Protein AF-A0AAD8ICX4-F1 (afdb_monomer)

Nearest PDB structures (foldseek):
  7vel-assembly2_B  TM=7.037E-01  e=1.957E-08  Phytolacca americana
  6lg1-assembly1_B  TM=7.613E-01  e=1.460E-07  Landoltia punctata
  6lfn-assembly1_A  TM=7.049E-01  e=2.792E-07  Landoltia punctata
  6lfn-assembly1_B  TM=6.987E-01  e=4.119E-07  Landoltia punctata
  2acw-assembly1_A  TM=6.948E-01  e=6.690E-06  Medicago truncatula

Structure (mmCIF, N/CA/C/O backbone):
data_AF-A0AAD8ICX4-F1
#
_entry.id   AF-A0AAD8ICX4-F1
#
loop_
_atom_site.group_PDB
_atom_site.id
_atom_site.type_symbol
_atom_site.label_atom_id
_atom_site.label_alt_id
_atom_site.label_comp_id
_atom_site.label_asym_id
_atom_site.label_entity_id
_atom_site.label_seq_id
_atom_site.pdbx_PDB_ins_code
_atom_site.Cartn_x
_atom_site.Cartn_y
_atom_site.Cartn_z
_atom_site.occupancy
_atom_site.B_iso_or_equiv
_atom_site.auth_seq_id
_atom_site.auth_comp_id
_atom_site.auth_asym_id
_atom_site.auth_atom_id
_atom_site.pdbx_PDB_model_num
ATOM 1 N N . MET A 1 1 ? -20.373 -5.342 14.875 1.00 60.25 1 MET A N 1
ATOM 2 C CA . MET A 1 1 ? -19.596 -6.110 13.875 1.00 60.25 1 MET A CA 1
ATOM 3 C C . MET A 1 1 ? -18.419 -5.242 13.469 1.00 60.25 1 MET A C 1
ATOM 5 O O . MET A 1 1 ? -18.644 -4.052 13.291 1.00 60.25 1 MET A O 1
ATOM 9 N N . SER A 1 2 ? -17.200 -5.780 13.388 1.00 86.12 2 SER A N 1
ATOM 10 C CA . SER A 1 2 ? -16.039 -4.999 12.936 1.00 86.12 2 SER A CA 1
ATOM 11 C C . SER A 1 2 ? -16.202 -4.630 11.463 1.00 86.12 2 SER A C 1
ATOM 13 O O . SER A 1 2 ? -16.548 -5.492 10.649 1.00 86.12 2 SER A O 1
ATOM 15 N N . ILE A 1 3 ? -15.940 -3.376 11.120 1.00 94.00 3 ILE A N 1
ATOM 16 C CA . ILE A 1 3 ? -15.946 -2.908 9.737 1.00 94.00 3 ILE A CA 1
ATOM 17 C C . ILE A 1 3 ? -14.669 -3.425 9.059 1.00 94.00 3 ILE A C 1
ATOM 19 O O . ILE A 1 3 ? -13.585 -3.263 9.623 1.00 94.00 3 ILE A O 1
ATOM 23 N N . PRO A 1 4 ? -14.741 -4.041 7.864 1.00 96.31 4 PRO A N 1
ATOM 24 C CA . PRO A 1 4 ? -13.538 -4.447 7.152 1.00 96.31 4 PRO A CA 1
ATOM 25 C C . PRO A 1 4 ? -12.657 -3.235 6.833 1.00 96.31 4 PRO A C 1
ATOM 27 O O . PRO A 1 4 ? -13.100 -2.280 6.190 1.00 96.31 4 PRO A O 1
ATOM 30 N N . HIS A 1 5 ? -11.406 -3.290 7.283 1.00 97.62 5 HIS A N 1
ATOM 31 C CA . HIS A 1 5 ? -10.421 -2.240 7.059 1.00 97.62 5 HIS A CA 1
ATOM 32 C C . HIS A 1 5 ? -9.445 -2.650 5.952 1.00 97.62 5 HIS A C 1
ATOM 34 O O . HIS A 1 5 ? -8.737 -3.660 6.066 1.00 97.62 5 HIS A O 1
ATOM 40 N N . VAL A 1 6 ? -9.439 -1.866 4.875 1.00 98.44 6 VAL A N 1
ATOM 41 C CA . VAL A 1 6 ? -8.542 -1.988 3.727 1.00 98.44 6 VAL A CA 1
ATOM 42 C C . VAL A 1 6 ? -7.368 -1.032 3.900 1.00 98.44 6 VAL A C 1
ATOM 44 O O . VAL A 1 6 ? -7.563 0.177 4.006 1.00 98.44 6 VAL A O 1
ATOM 47 N N . LEU A 1 7 ? -6.154 -1.571 3.877 1.00 98.44 7 LEU A N 1
ATOM 48 C CA . LEU A 1 7 ? -4.928 -0.805 3.702 1.00 98.44 7 LEU A CA 1
ATOM 49 C C . LEU A 1 7 ? -4.546 -0.835 2.222 1.00 98.44 7 LEU A C 1
ATOM 51 O O . LEU A 1 7 ? -4.547 -1.905 1.616 1.00 98.44 7 LEU A O 1
ATOM 55 N N . ALA A 1 8 ? -4.205 0.307 1.639 1.00 98.19 8 ALA A N 1
ATOM 56 C CA . ALA A 1 8 ? -3.798 0.390 0.246 1.00 98.19 8 ALA A CA 1
ATOM 57 C C . ALA A 1 8 ? -2.446 1.070 0.070 1.00 98.19 8 ALA A C 1
ATOM 59 O O . ALA A 1 8 ? -2.194 2.118 0.664 1.00 98.19 8 ALA A O 1
ATOM 60 N N . ILE A 1 9 ? -1.603 0.484 -0.780 1.00 97.44 9 ILE A N 1
ATOM 61 C CA . ILE A 1 9 ?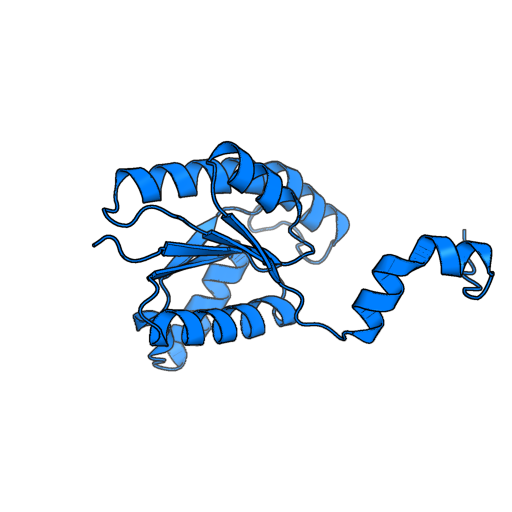 -0.266 0.987 -1.096 1.00 97.44 9 ILE A CA 1
ATOM 62 C C . ILE A 1 9 ? -0.097 1.122 -2.620 1.00 97.44 9 ILE A C 1
ATOM 64 O O . ILE A 1 9 ? 0.089 0.122 -3.319 1.00 97.44 9 ILE A O 1
ATOM 68 N N . PRO A 1 10 ? -0.216 2.340 -3.179 1.00 95.81 10 PRO A N 1
ATOM 69 C CA . PRO A 1 10 ? 0.096 2.589 -4.578 1.00 95.81 10 PRO A CA 1
ATOM 70 C C . PRO A 1 10 ? 1.613 2.577 -4.810 1.00 95.81 10 PRO A C 1
ATOM 72 O O . PRO A 1 10 ? 2.409 2.778 -3.890 1.00 95.81 10 PRO A O 1
ATOM 75 N N . TYR A 1 11 ? 2.017 2.433 -6.069 1.00 93.50 11 TYR A N 1
ATOM 76 C CA . TYR A 1 11 ? 3.354 2.842 -6.491 1.00 93.50 11 TYR A CA 1
ATOM 77 C C . TYR A 1 11 ? 3.466 4.383 -6.426 1.00 93.50 11 TYR A C 1
ATOM 79 O O . TYR A 1 11 ? 2.491 5.065 -6.765 1.00 93.50 11 TYR A O 1
ATOM 87 N N . PRO A 1 12 ? 4.603 4.972 -5.998 1.00 89.56 12 PRO A N 1
ATOM 88 C CA . PRO A 1 12 ? 4.725 6.411 -5.741 1.00 89.56 12 PRO A CA 1
ATOM 89 C C . PRO A 1 12 ? 4.883 7.253 -7.020 1.00 89.56 12 PRO A C 1
ATOM 91 O O . PRO A 1 12 ? 5.805 8.052 -7.158 1.00 89.56 12 PRO A O 1
ATOM 94 N N . ALA A 1 13 ? 3.944 7.110 -7.952 1.00 87.44 13 ALA A N 1
ATOM 95 C CA . ALA A 1 13 ? 3.819 7.934 -9.146 1.00 87.44 13 ALA A CA 1
ATOM 96 C C . ALA A 1 13 ? 2.357 8.337 -9.369 1.00 87.44 13 ALA A C 1
ATOM 98 O O . ALA A 1 13 ? 1.427 7.583 -9.073 1.00 87.44 13 ALA A O 1
ATOM 99 N N . GLN A 1 14 ? 2.140 9.530 -9.931 1.00 82.06 14 GLN A N 1
ATOM 100 C CA . GLN A 1 14 ? 0.802 10.115 -10.080 1.00 82.06 14 GLN A CA 1
ATOM 101 C C . GLN A 1 14 ? -0.175 9.194 -10.833 1.00 82.06 14 GLN A C 1
ATOM 103 O O . GLN A 1 14 ? -1.331 9.071 -10.424 1.00 82.06 14 GLN A O 1
ATOM 108 N N . GLY A 1 15 ? 0.299 8.519 -11.8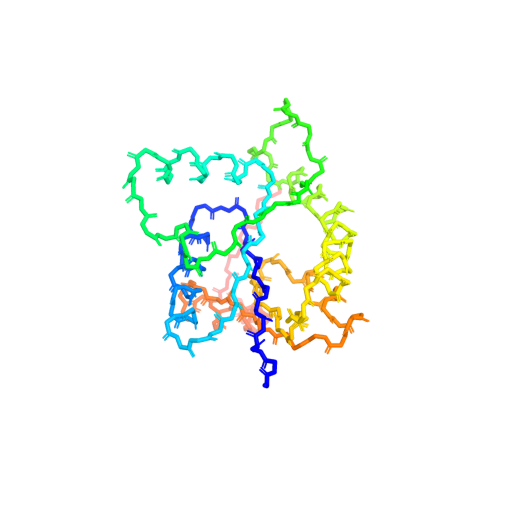88 1.00 88.12 15 GLY A N 1
ATOM 109 C CA . GLY A 1 15 ? -0.501 7.584 -12.689 1.00 88.12 15 GLY A CA 1
ATOM 110 C C . GLY A 1 15 ? -1.044 6.384 -11.906 1.00 88.12 15 GLY A C 1
ATOM 111 O O . GLY A 1 15 ? -2.043 5.812 -12.317 1.00 88.12 15 GLY A O 1
ATOM 112 N N . HIS A 1 16 ? -0.449 6.059 -10.756 1.00 92.81 16 HIS A N 1
ATOM 113 C CA . HIS A 1 16 ? -0.839 4.939 -9.896 1.00 92.81 16 HIS A CA 1
ATOM 114 C C . HIS A 1 16 ? -1.659 5.406 -8.682 1.00 92.81 16 HIS A C 1
ATOM 116 O O . HIS A 1 16 ? -2.644 4.770 -8.300 1.00 92.81 16 HIS A O 1
ATOM 122 N N . VAL A 1 17 ? -1.285 6.549 -8.091 1.00 91.31 17 VAL A N 1
ATOM 123 C CA . VAL A 1 17 ? -1.949 7.129 -6.909 1.00 91.31 17 VAL A CA 1
ATOM 124 C C . VAL A 1 17 ? -3.407 7.485 -7.204 1.00 91.31 17 VAL A C 1
ATOM 126 O O . VAL A 1 17 ? -4.289 7.127 -6.425 1.00 91.31 17 VAL A O 1
ATOM 129 N N . ILE A 1 18 ? -3.684 8.159 -8.326 1.00 90.75 18 ILE A N 1
ATOM 130 C CA . ILE A 1 18 ? -5.044 8.625 -8.640 1.00 90.75 18 ILE A CA 1
ATOM 131 C C . ILE A 1 18 ? -6.018 7.445 -8.832 1.00 90.75 18 ILE A C 1
ATOM 133 O O . ILE A 1 18 ? -7.043 7.426 -8.149 1.00 90.75 18 ILE A O 1
ATOM 137 N N . PRO A 1 19 ? -5.728 6.424 -9.668 1.00 94.19 19 PRO A N 1
ATOM 138 C CA . PRO A 1 19 ? -6.624 5.274 -9.812 1.00 94.19 19 PRO A CA 1
ATOM 139 C C . PRO A 1 19 ? -6.850 4.497 -8.512 1.00 94.19 19 PRO A C 1
ATOM 141 O O . PRO A 1 19 ? -7.966 4.040 -8.262 1.00 94.19 19 PRO A O 1
ATOM 144 N N . MET A 1 20 ? -5.820 4.366 -7.667 1.00 95.38 20 MET A N 1
ATOM 145 C CA . MET A 1 20 ? -5.965 3.734 -6.352 1.00 95.38 20 MET A CA 1
ATOM 146 C C . MET A 1 20 ? -6.928 4.534 -5.466 1.00 95.38 20 MET A C 1
ATOM 148 O O . MET A 1 20 ? -7.813 3.959 -4.837 1.00 95.38 20 MET A O 1
ATOM 152 N N . MET A 1 21 ? -6.804 5.861 -5.448 1.00 92.75 21 MET A N 1
ATOM 153 C CA . MET A 1 21 ? -7.693 6.732 -4.678 1.00 92.75 21 MET A CA 1
ATOM 154 C C . MET A 1 21 ? -9.155 6.598 -5.135 1.00 92.75 21 MET A C 1
ATOM 156 O O . MET A 1 21 ? -10.043 6.447 -4.297 1.00 92.75 21 MET A O 1
ATOM 160 N N . GLU A 1 22 ? -9.410 6.557 -6.445 1.00 92.88 22 GLU A N 1
ATOM 161 C CA . GLU A 1 22 ? -10.752 6.322 -7.006 1.00 92.88 22 GLU A CA 1
ATOM 162 C C . GLU A 1 22 ? -11.334 4.955 -6.603 1.00 92.88 22 GLU A C 1
ATOM 164 O O . GLU A 1 22 ? -12.522 4.842 -6.279 1.00 92.88 22 GLU A O 1
ATOM 169 N N . LEU A 1 23 ? -10.506 3.904 -6.577 1.00 95.69 23 LEU A N 1
ATOM 170 C CA . LEU A 1 23 ? -10.913 2.587 -6.081 1.00 95.69 23 LEU A CA 1
ATOM 171 C C . LEU A 1 23 ? -11.311 2.651 -4.598 1.00 95.69 23 LEU A C 1
ATOM 173 O O . LEU A 1 23 ? -12.372 2.148 -4.218 1.00 95.69 23 LEU A O 1
ATOM 177 N N . LEU A 1 24 ? -10.500 3.306 -3.766 1.00 95.75 24 LEU A N 1
ATOM 178 C CA . LEU A 1 24 ? -10.759 3.426 -2.331 1.00 95.75 24 LEU A CA 1
ATOM 179 C C . LEU A 1 24 ? -12.021 4.229 -2.019 1.00 95.75 24 LEU A C 1
ATOM 181 O O . LEU A 1 24 ? -12.762 3.848 -1.114 1.00 95.75 24 LEU A O 1
ATOM 185 N N . GLN A 1 25 ? -12.333 5.271 -2.793 1.00 93.88 25 GLN A N 1
ATOM 186 C CA . GLN A 1 25 ? -13.602 5.992 -2.644 1.00 93.88 25 GLN A CA 1
ATOM 187 C C . GLN A 1 25 ? -14.808 5.066 -2.857 1.00 93.88 25 GLN A C 1
ATOM 189 O O . GLN A 1 25 ? -15.818 5.178 -2.159 1.00 93.88 25 GLN A O 1
ATOM 194 N N . ARG A 1 26 ? -14.722 4.126 -3.808 1.00 94.75 26 ARG A N 1
ATOM 195 C CA . ARG A 1 26 ? -15.792 3.142 -4.050 1.00 94.75 26 ARG A CA 1
ATOM 196 C C . ARG A 1 26 ? -15.920 2.144 -2.907 1.00 94.75 26 ARG A C 1
ATOM 198 O O . ARG A 1 26 ? -17.043 1.768 -2.581 1.00 94.75 26 ARG A O 1
ATOM 205 N N . PHE A 1 27 ? -14.810 1.730 -2.301 1.00 95.88 27 PHE A N 1
ATOM 206 C CA . PHE A 1 27 ? -14.835 0.888 -1.103 1.00 95.88 27 PHE A CA 1
ATOM 207 C C . PHE A 1 27 ? -15.443 1.632 0.082 1.00 95.88 27 PHE A C 1
ATOM 209 O O . PHE A 1 27 ? -16.342 1.109 0.735 1.00 95.88 27 PHE A O 1
ATOM 216 N N . ALA A 1 28 ? -15.055 2.882 0.308 1.00 94.75 28 ALA A N 1
ATOM 217 C CA . ALA A 1 28 ? -15.606 3.660 1.406 1.00 94.75 28 ALA A CA 1
ATOM 218 C C . ALA A 1 28 ? -17.123 3.892 1.259 1.00 94.75 28 ALA A C 1
ATOM 220 O O . ALA A 1 28 ? -17.873 3.716 2.217 1.00 94.75 28 ALA A O 1
ATOM 221 N N . LYS A 1 29 ? -17.612 4.146 0.034 1.00 93.62 29 LYS A N 1
ATOM 222 C CA . LYS A 1 29 ? -19.058 4.208 -0.275 1.00 93.62 29 LYS A CA 1
ATOM 223 C C . LYS A 1 29 ? -19.810 2.900 0.002 1.00 93.62 29 LYS A C 1
ATOM 225 O O . LYS A 1 29 ? -21.019 2.934 0.200 1.00 93.62 29 LYS A O 1
ATOM 230 N N . GLN A 1 30 ? -19.118 1.762 0.012 1.00 94.94 30 GLN A N 1
ATOM 231 C CA . GLN A 1 30 ? -19.678 0.454 0.374 1.00 94.94 30 GLN A CA 1
ATOM 232 C C . GLN A 1 30 ? -19.549 0.143 1.876 1.00 94.94 30 GLN A C 1
ATOM 234 O O . GLN A 1 30 ? -19.865 -0.965 2.300 1.00 94.94 30 GLN A O 1
ATOM 239 N N . GLY A 1 31 ? -19.098 1.106 2.687 1.00 94.25 31 GLY A N 1
ATOM 240 C CA . GLY A 1 31 ? -18.981 0.968 4.138 1.00 94.25 31 GLY A CA 1
ATOM 241 C C . GLY A 1 31 ? -17.667 0.352 4.614 1.00 94.25 31 GLY A C 1
ATOM 242 O O . GLY A 1 31 ? -17.568 0.006 5.787 1.00 94.25 31 GLY A O 1
ATOM 243 N N . PHE A 1 32 ? -16.660 0.204 3.747 1.00 95.88 32 PHE A N 1
ATOM 244 C CA . PHE A 1 32 ? -15.322 -0.214 4.166 1.00 95.88 32 PHE A CA 1
ATOM 245 C C . PHE A 1 32 ? -14.583 0.949 4.825 1.00 95.88 32 PHE A C 1
ATOM 247 O O . PHE A 1 32 ? -14.635 2.083 4.348 1.00 95.88 32 PHE A O 1
ATOM 254 N N . LYS A 1 33 ? -13.804 0.652 5.864 1.00 96.00 33 LYS A N 1
ATOM 255 C CA . LYS A 1 33 ? -12.781 1.585 6.334 1.00 96.00 33 LYS A CA 1
ATOM 256 C C . LYS A 1 33 ? -11.585 1.481 5.398 1.00 96.00 33 LYS A C 1
ATOM 258 O O . LYS A 1 33 ? -11.133 0.374 5.108 1.00 96.00 33 LYS A O 1
ATOM 263 N N . VAL A 1 34 ? -11.068 2.606 4.921 1.00 97.38 34 VAL A N 1
ATOM 264 C CA . VAL A 1 34 ? -9.964 2.615 3.958 1.00 97.38 34 VAL A CA 1
ATOM 265 C C . VAL A 1 34 ? -8.837 3.528 4.425 1.00 97.38 34 VAL A C 1
ATOM 267 O O . VAL A 1 34 ? -9.069 4.688 4.767 1.00 97.38 34 VAL A O 1
ATOM 270 N N . THR A 1 35 ? -7.618 2.993 4.416 1.00 97.25 35 THR A N 1
ATOM 271 C CA . THR A 1 35 ? -6.386 3.730 4.695 1.00 97.25 35 THR A CA 1
ATOM 272 C C . THR A 1 35 ? -5.461 3.649 3.492 1.00 97.25 35 THR A C 1
ATOM 274 O O . THR A 1 35 ? -5.130 2.557 3.033 1.00 97.25 35 THR A O 1
ATOM 277 N N . MET A 1 36 ? -5.025 4.799 2.986 1.00 96.56 36 MET A N 1
ATOM 278 C CA . MET A 1 36 ? -4.077 4.903 1.881 1.00 96.56 36 MET A CA 1
ATOM 279 C C . MET A 1 36 ? -2.699 5.300 2.407 1.00 96.56 36 MET A C 1
ATOM 281 O O . MET A 1 36 ? -2.557 6.329 3.069 1.00 96.56 36 MET A O 1
ATOM 285 N N . VAL A 1 37 ? -1.684 4.498 2.095 1.00 96.88 37 VAL A N 1
ATOM 286 C CA . VAL A 1 37 ? -0.296 4.709 2.516 1.00 96.88 37 VAL A CA 1
ATOM 287 C C . VAL A 1 37 ? 0.501 5.282 1.355 1.00 96.88 37 VAL A C 1
ATOM 289 O O . VAL A 1 37 ? 0.756 4.590 0.376 1.00 96.88 37 VAL A O 1
ATOM 292 N N . ASN A 1 38 ? 0.929 6.533 1.475 1.00 94.06 38 ASN A N 1
ATOM 293 C CA . ASN A 1 38 ? 1.850 7.156 0.526 1.00 94.06 38 ASN A CA 1
ATOM 294 C C . ASN A 1 38 ? 3.286 7.151 1.074 1.00 94.06 38 ASN A C 1
ATOM 296 O O . ASN 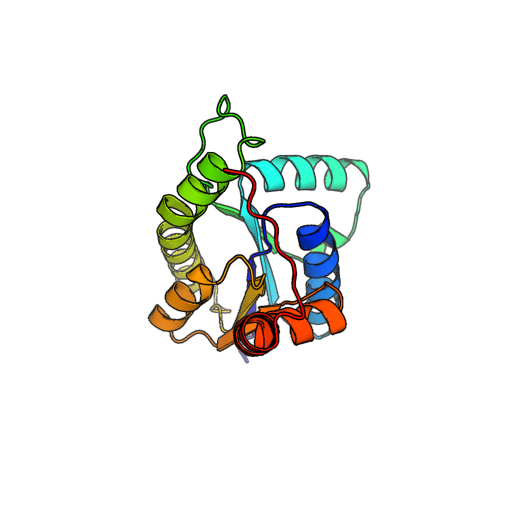A 1 38 ? 3.514 6.935 2.265 1.00 94.06 38 ASN A O 1
ATOM 300 N N . THR A 1 39 ? 4.270 7.457 0.230 1.00 93.06 39 THR A N 1
ATOM 301 C CA . THR A 1 39 ? 5.565 7.908 0.757 1.00 93.06 39 THR A CA 1
ATOM 302 C C . THR A 1 39 ? 5.398 9.298 1.363 1.00 93.06 39 THR A C 1
ATOM 304 O O . THR A 1 39 ? 4.536 10.061 0.924 1.00 93.06 39 THR A O 1
ATOM 307 N N . GLU A 1 40 ? 6.210 9.672 2.350 1.00 92.44 40 GLU A N 1
ATOM 308 C CA . GLU A 1 40 ? 6.156 11.021 2.943 1.00 92.44 40 GLU A CA 1
ATOM 309 C C . GLU A 1 40 ? 6.291 12.138 1.893 1.00 92.44 40 GLU A C 1
ATOM 311 O O . GLU A 1 40 ? 5.605 13.159 1.975 1.00 92.44 40 GLU A O 1
ATOM 316 N N . PHE A 1 41 ? 7.134 11.933 0.874 1.00 88.69 41 PHE A N 1
ATOM 317 C CA . PHE A 1 41 ? 7.297 12.874 -0.234 1.00 88.69 41 PHE A CA 1
ATOM 318 C C . PHE A 1 41 ? 5.999 13.055 -1.034 1.00 88.69 41 PHE A C 1
ATOM 320 O O . PHE A 1 41 ? 5.557 14.185 -1.258 1.00 88.69 41 PHE A O 1
ATOM 327 N N . ILE A 1 42 ? 5.359 11.951 -1.434 1.00 87.50 42 ILE A N 1
ATOM 328 C CA . ILE A 1 42 ? 4.100 11.988 -2.189 1.00 87.50 42 ILE A CA 1
ATOM 329 C C . ILE A 1 42 ? 2.959 12.515 -1.318 1.00 87.50 42 ILE A C 1
ATOM 331 O O . ILE A 1 42 ? 2.173 13.342 -1.778 1.00 87.50 42 ILE A O 1
ATOM 335 N N . HIS A 1 43 ? 2.899 12.103 -0.053 1.00 90.12 43 HIS A N 1
ATOM 336 C CA . HIS A 1 43 ? 1.876 12.524 0.898 1.00 90.12 43 HIS A CA 1
ATOM 337 C C . HIS A 1 43 ? 1.840 14.046 1.050 1.00 90.12 43 HIS A C 1
ATOM 339 O O . HIS A 1 43 ? 0.775 14.644 0.922 1.00 90.12 43 HIS A O 1
ATOM 345 N N . LYS A 1 44 ? 3.000 14.696 1.230 1.00 88.19 44 LYS A N 1
ATOM 346 C CA . LYS A 1 44 ? 3.078 16.165 1.327 1.00 88.19 44 LYS A CA 1
ATOM 347 C C . LYS A 1 44 ? 2.482 16.857 0.099 1.00 88.19 44 LYS A C 1
ATOM 349 O O . LYS A 1 44 ? 1.705 17.793 0.251 1.00 88.19 44 LYS A O 1
ATOM 354 N N . ARG A 1 45 ? 2.801 16.371 -1.105 1.00 85.81 45 ARG A N 1
ATOM 355 C CA . ARG A 1 45 ? 2.292 16.934 -2.369 1.00 85.81 45 ARG A CA 1
ATOM 356 C C . ARG A 1 45 ? 0.784 16.737 -2.515 1.00 85.81 45 ARG A C 1
ATOM 358 O O . ARG A 1 45 ? 0.082 17.669 -2.889 1.00 85.81 45 ARG A O 1
ATOM 365 N N . VAL A 1 46 ? 0.291 15.539 -2.197 1.00 84.06 46 VAL A N 1
ATOM 366 C CA . VAL A 1 46 ? -1.143 15.218 -2.255 1.00 84.06 46 VAL A CA 1
ATOM 367 C C . VAL A 1 46 ? -1.927 16.094 -1.279 1.00 84.06 46 VAL A C 1
ATOM 369 O O . VAL A 1 46 ? -2.894 16.731 -1.687 1.00 84.06 46 VAL A O 1
ATOM 372 N N . MET A 1 47 ? -1.483 16.201 -0.024 1.00 85.38 47 MET A N 1
ATOM 373 C CA . MET A 1 47 ? -2.175 17.003 0.991 1.00 85.38 47 MET A CA 1
ATOM 374 C C . MET A 1 47 ? -2.174 18.499 0.659 1.00 85.38 47 MET A C 1
ATOM 376 O O . MET A 1 47 ? -3.189 19.158 0.865 1.00 85.38 47 MET A O 1
ATOM 380 N N . GLN A 1 48 ? -1.088 19.034 0.088 1.00 84.62 48 GLN A N 1
ATOM 381 C CA . GLN A 1 48 ? -1.059 20.418 -0.404 1.00 84.62 48 GLN A CA 1
ATOM 382 C C . GLN A 1 48 ? -2.158 20.664 -1.447 1.00 84.62 48 GLN A C 1
ATOM 384 O O . GLN A 1 48 ? -2.948 21.590 -1.300 1.00 84.62 48 GLN A O 1
ATOM 389 N N . THR A 1 49 ? -2.277 19.787 -2.447 1.00 81.00 49 THR A N 1
ATOM 390 C CA . THR A 1 49 ? -3.292 19.933 -3.503 1.00 81.00 49 THR A CA 1
ATOM 391 C C . THR A 1 49 ? -4.726 19.724 -3.006 1.00 81.00 49 THR A C 1
ATOM 393 O O . THR A 1 49 ? -5.642 20.372 -3.509 1.00 81.00 49 THR A O 1
ATOM 396 N N . LEU A 1 50 ? -4.958 18.810 -2.057 1.00 77.50 50 LEU A N 1
ATOM 397 C CA . LEU A 1 50 ? -6.305 18.556 -1.526 1.00 77.50 50 LEU A CA 1
ATOM 398 C C . LEU A 1 50 ? -6.797 19.710 -0.645 1.00 77.50 50 LEU A C 1
ATOM 400 O O . LEU A 1 50 ? -7.958 20.098 -0.762 1.00 77.50 50 LEU A O 1
ATOM 404 N N . ASN A 1 51 ? -5.911 20.299 0.165 1.00 73.94 51 ASN A N 1
ATOM 405 C CA . ASN A 1 51 ? -6.241 21.452 1.006 1.00 73.94 51 ASN A CA 1
ATOM 406 C C . ASN A 1 51 ? -6.609 22.693 0.175 1.00 73.94 51 ASN A C 1
ATOM 408 O O . ASN A 1 51 ? -7.449 23.482 0.589 1.00 73.94 51 ASN A O 1
ATOM 412 N N . GLU A 1 52 ? -6.016 22.860 -1.010 1.00 70.31 52 GLU A N 1
ATOM 413 C CA . GLU A 1 52 ? -6.339 23.958 -1.935 1.00 70.31 52 GLU A CA 1
ATOM 414 C C . GLU A 1 52 ? -7.704 23.798 -2.624 1.00 70.31 52 GLU A C 1
ATOM 416 O O . GLU A 1 52 ? -8.267 24.777 -3.112 1.00 70.31 52 GLU A O 1
ATOM 421 N N . LYS A 1 53 ? -8.230 22.570 -2.704 1.00 66.12 53 LYS A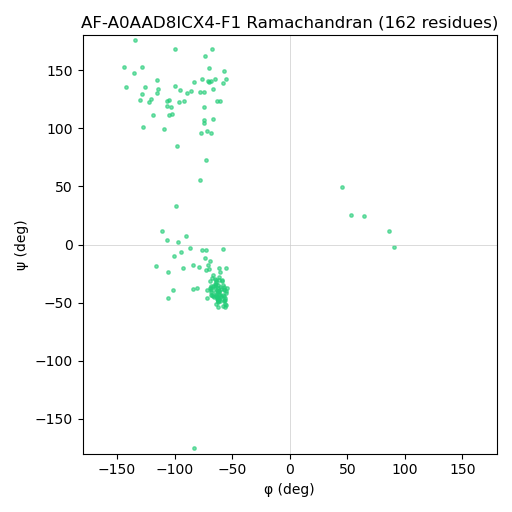 N 1
ATOM 422 C CA . LYS A 1 53 ? -9.422 22.232 -3.500 1.00 66.12 53 LYS A CA 1
ATOM 423 C C . LYS A 1 53 ? -10.685 21.963 -2.681 1.00 66.12 53 LYS A C 1
ATOM 425 O O . LYS A 1 53 ? -11.686 21.588 -3.285 1.00 66.12 53 LYS A O 1
ATOM 430 N N . ASP A 1 54 ? -10.634 22.126 -1.357 1.00 59.59 54 ASP A N 1
ATOM 431 C CA . ASP A 1 54 ? -11.752 21.892 -0.424 1.00 59.59 54 ASP A CA 1
ATOM 432 C C . ASP A 1 54 ? -12.485 20.565 -0.718 1.00 59.59 54 ASP A C 1
ATOM 434 O O . ASP A 1 54 ? -13.688 20.495 -0.975 1.00 59.59 54 ASP A O 1
ATOM 438 N N . SER A 1 55 ? -11.702 19.487 -0.845 1.00 60.75 55 SER A N 1
ATOM 439 C CA . SER A 1 55 ? -12.20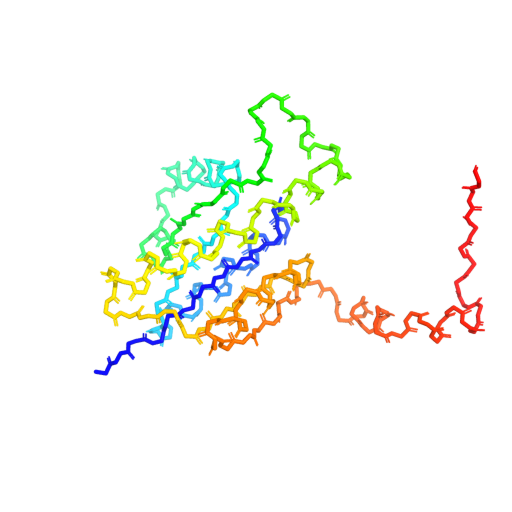7 18.217 -1.364 1.00 60.75 55 SER A CA 1
ATOM 440 C C . SER A 1 55 ? -12.704 17.291 -0.249 1.00 60.75 55 SER A C 1
ATOM 442 O O . SER A 1 55 ? -11.907 16.834 0.572 1.00 60.75 55 SER A O 1
ATOM 444 N N . ASN A 1 56 ? -13.969 16.862 -0.329 1.00 63.03 56 ASN A N 1
ATOM 445 C CA . ASN A 1 56 ? -14.584 15.823 0.528 1.00 63.03 56 ASN A CA 1
ATOM 446 C C . ASN A 1 56 ? -13.872 14.445 0.478 1.00 63.03 56 ASN A C 1
ATOM 448 O O . ASN A 1 56 ? -14.259 13.500 1.166 1.00 63.03 56 ASN A O 1
ATOM 452 N N . VAL A 1 57 ? -12.845 14.289 -0.367 1.00 63.41 57 VAL A N 1
ATOM 453 C CA . VAL A 1 57 ? -12.022 13.072 -0.467 1.00 63.41 57 VAL A CA 1
ATOM 454 C C . VAL A 1 57 ? -11.284 12.798 0.845 1.00 63.41 57 VAL A C 1
ATOM 456 O O . VAL A 1 57 ? -11.146 11.635 1.231 1.00 63.41 57 VAL A O 1
ATOM 459 N N . VAL A 1 58 ? -10.865 13.858 1.544 1.00 60.31 58 VAL A N 1
ATOM 460 C CA . VAL A 1 58 ? -10.142 13.773 2.824 1.00 60.31 58 VAL A CA 1
ATOM 461 C C . VAL A 1 58 ? -11.020 13.168 3.926 1.00 60.31 58 VAL A C 1
ATOM 463 O O . VAL A 1 58 ? -10.512 12.447 4.780 1.00 60.31 58 VAL A O 1
ATOM 466 N N . ASP A 1 59 ? -12.340 13.355 3.855 1.00 69.38 59 ASP A N 1
ATOM 467 C CA . ASP A 1 59 ? -13.270 12.841 4.869 1.00 69.38 59 ASP A CA 1
ATOM 468 C C . ASP A 1 59 ? -13.567 11.347 4.709 1.00 69.38 59 ASP A C 1
ATOM 470 O O . ASP A 1 59 ? -14.029 10.694 5.644 1.00 69.38 59 ASP A O 1
ATOM 474 N N . THR A 1 60 ? -13.315 10.787 3.520 1.00 84.06 60 THR A N 1
ATOM 475 C CA . THR A 1 60 ? -13.717 9.408 3.198 1.00 84.06 60 THR A CA 1
ATOM 476 C C . THR A 1 60 ? -12.543 8.423 3.190 1.00 84.06 60 THR A C 1
ATOM 478 O O . THR A 1 60 ? -12.751 7.221 3.362 1.00 84.06 60 THR A O 1
ATOM 481 N N . ILE A 1 61 ? -11.312 8.902 2.979 1.00 92.25 61 ILE A N 1
ATOM 482 C CA . ILE A 1 61 ? -10.100 8.073 2.927 1.00 92.25 61 ILE A CA 1
ATOM 483 C C . ILE A 1 61 ? -9.111 8.554 3.981 1.00 92.25 61 ILE A C 1
ATOM 485 O O . ILE A 1 61 ? -8.643 9.688 3.923 1.00 92.25 61 ILE A O 1
ATOM 489 N N . HIS A 1 62 ? -8.706 7.666 4.892 1.00 93.25 62 HIS A N 1
ATOM 490 C CA . HIS A 1 62 ? -7.638 7.989 5.830 1.00 93.25 62 HIS A CA 1
ATOM 491 C C . HIS A 1 62 ? -6.286 7.955 5.108 1.00 93.25 62 HIS A C 1
ATOM 493 O O . HIS A 1 62 ? -5.784 6.892 4.744 1.00 93.25 62 HIS A O 1
ATOM 499 N N . MET A 1 63 ? -5.690 9.119 4.861 1.00 92.75 63 MET A N 1
ATOM 500 C CA . MET A 1 63 ? -4.363 9.200 4.255 1.00 92.75 63 MET A CA 1
ATOM 501 C C . MET A 1 63 ? -3.281 9.181 5.329 1.00 92.75 63 MET A C 1
ATOM 503 O O . MET A 1 63 ? -3.307 9.970 6.269 1.00 92.75 63 MET A O 1
ATOM 507 N N . THR A 1 64 ? -2.286 8.321 5.148 1.00 94.81 64 THR A N 1
ATOM 508 C CA . THR A 1 64 ? -1.093 8.254 5.995 1.00 94.81 64 THR A CA 1
ATOM 509 C C . THR A 1 64 ? 0.164 8.146 5.135 1.00 94.81 64 THR A C 1
ATOM 511 O O . THR A 1 64 ? 0.092 8.098 3.898 1.00 94.81 64 THR A O 1
ATOM 514 N N . SER A 1 65 ? 1.331 8.160 5.770 1.00 95.81 65 SER A N 1
ATOM 515 C CA . SER A 1 65 ? 2.607 8.060 5.076 1.00 95.81 65 SER A CA 1
ATOM 516 C C . SER A 1 65 ? 3.656 7.266 5.830 1.00 95.81 65 SER A C 1
ATOM 518 O O . SER A 1 65 ? 3.670 7.255 7.059 1.00 95.81 65 SER A O 1
ATOM 520 N N . ILE A 1 66 ? 4.573 6.670 5.071 1.00 96.94 66 ILE A N 1
ATOM 521 C CA . ILE A 1 66 ? 5.802 6.048 5.572 1.00 96.94 66 ILE A CA 1
ATOM 522 C C . ILE A 1 66 ? 7.021 6.589 4.807 1.00 96.94 66 ILE A C 1
ATOM 524 O O . ILE A 1 66 ? 6.872 7.015 3.656 1.00 96.94 66 ILE A O 1
ATOM 528 N N . PRO A 1 67 ? 8.222 6.601 5.407 1.00 95.75 67 PRO A N 1
ATOM 529 C CA . PRO A 1 67 ? 9.418 7.056 4.712 1.00 95.75 67 PRO A CA 1
ATOM 530 C C . PRO A 1 67 ? 9.820 6.052 3.625 1.00 95.75 67 PRO A C 1
ATOM 532 O O . PRO A 1 67 ? 9.756 4.838 3.826 1.00 95.75 67 PRO A O 1
ATOM 535 N N . ASP A 1 68 ? 10.253 6.576 2.480 1.00 92.38 68 ASP A N 1
ATOM 536 C CA . ASP A 1 68 ? 10.747 5.808 1.329 1.00 92.38 68 ASP A CA 1
ATOM 537 C C . ASP A 1 68 ? 12.245 5.485 1.419 1.00 92.38 68 ASP A C 1
ATOM 539 O O . ASP A 1 68 ? 12.769 4.785 0.564 1.00 92.38 68 ASP A O 1
ATOM 543 N N . GLY A 1 69 ? 12.925 5.976 2.458 1.00 92.75 69 GLY A N 1
ATOM 544 C CA . GLY A 1 69 ? 14.359 5.787 2.670 1.00 92.75 69 GLY A CA 1
ATOM 545 C C . GLY A 1 69 ? 15.242 6.867 2.051 1.00 92.75 69 GLY A C 1
ATOM 546 O O . GLY A 1 69 ? 16.449 6.833 2.273 1.00 92.75 69 GLY A O 1
ATOM 547 N N . LEU A 1 70 ? 14.662 7.840 1.342 1.00 91.19 70 LEU A N 1
ATOM 548 C CA . LEU A 1 70 ? 15.398 8.957 0.760 1.00 91.19 70 LEU A CA 1
ATOM 549 C C . LEU A 1 70 ? 15.292 10.218 1.619 1.00 91.19 70 LEU A C 1
ATOM 551 O O . LEU A 1 70 ? 14.214 10.628 2.060 1.00 91.19 70 LEU A O 1
ATOM 555 N N . GLY A 1 71 ? 16.420 10.893 1.798 1.00 87.81 71 GLY A N 1
ATOM 556 C CA . GLY A 1 71 ? 16.506 12.205 2.412 1.00 87.81 71 GLY A CA 1
ATOM 557 C C . GLY A 1 71 ? 15.850 13.305 1.561 1.00 87.81 71 GLY A C 1
ATOM 558 O O . GLY A 1 71 ? 15.501 13.102 0.393 1.00 87.81 71 GLY A O 1
ATOM 559 N N . PRO A 1 72 ? 15.653 14.513 2.118 1.00 82.56 72 PRO A N 1
ATOM 560 C CA . PRO A 1 72 ? 15.002 15.615 1.404 1.00 82.56 72 PRO A CA 1
ATOM 561 C C . PRO A 1 72 ? 15.738 16.064 0.135 1.00 82.56 72 PRO A C 1
ATOM 563 O O . PRO A 1 72 ? 15.087 16.505 -0.807 1.00 82.56 72 PRO A O 1
ATOM 566 N N . SER A 1 73 ? 17.068 15.936 0.116 1.00 83.06 73 SER A N 1
ATOM 567 C CA . SER A 1 73 ? 17.937 16.393 -0.978 1.00 83.06 73 SER A CA 1
ATOM 568 C C . SER A 1 73 ? 18.270 15.313 -2.009 1.00 83.06 73 SER A C 1
ATOM 570 O O . SER A 1 73 ? 18.917 15.623 -3.004 1.00 83.06 73 SER A O 1
ATOM 572 N N . ASP A 1 74 ? 17.865 14.063 -1.772 1.00 86.12 74 ASP A N 1
ATOM 573 C CA . ASP A 1 74 ? 18.147 12.967 -2.698 1.00 86.12 74 ASP A CA 1
ATOM 574 C C . ASP A 1 74 ? 17.313 13.100 -3.976 1.00 86.12 74 ASP A C 1
ATOM 576 O O . ASP A 1 74 ? 16.121 13.446 -3.933 1.00 86.12 74 ASP A O 1
ATOM 580 N N . ASP A 1 75 ? 17.939 12.792 -5.114 1.00 81.56 75 ASP A N 1
ATOM 581 C CA . ASP A 1 75 ? 17.275 12.832 -6.410 1.00 81.56 75 ASP A CA 1
ATOM 582 C C . ASP A 1 75 ? 16.328 11.640 -6.570 1.00 81.56 75 ASP A C 1
ATOM 584 O O . ASP A 1 75 ? 16.727 10.507 -6.827 1.00 81.56 75 ASP A O 1
ATOM 588 N N . ARG A 1 76 ? 15.032 11.924 -6.440 1.00 83.69 76 ARG A N 1
ATOM 589 C CA . ARG A 1 76 ? 13.950 10.952 -6.639 1.00 83.69 76 ARG A CA 1
ATOM 590 C C . ARG A 1 76 ? 13.677 10.652 -8.117 1.00 83.69 76 ARG A C 1
ATOM 592 O O . ARG A 1 76 ? 12.836 9.802 -8.396 1.00 83.69 76 ARG A O 1
ATOM 599 N N . ASN A 1 77 ? 14.344 11.341 -9.050 1.00 83.06 77 ASN A N 1
ATOM 600 C CA . ASN A 1 77 ? 14.269 11.037 -10.481 1.00 83.06 77 ASN A CA 1
ATOM 601 C C . ASN A 1 77 ? 15.246 9.931 -10.893 1.00 83.06 77 ASN A C 1
ATOM 603 O O . ASN A 1 77 ? 15.044 9.316 -11.942 1.00 83.06 77 ASN A O 1
ATOM 607 N N 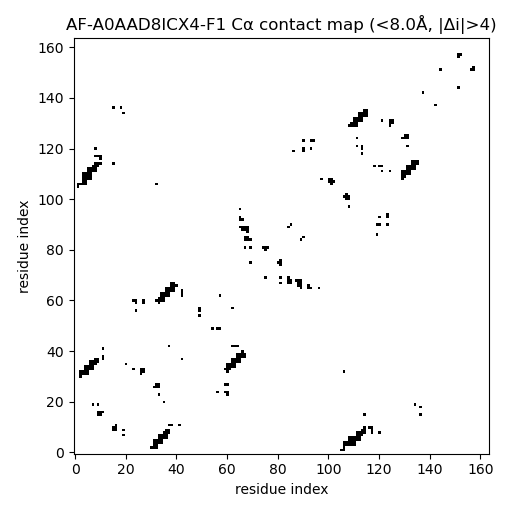. ASP A 1 78 ? 16.260 9.633 -10.071 1.00 87.44 78 ASP A N 1
ATOM 608 C CA . ASP A 1 78 ? 17.040 8.413 -10.240 1.00 87.44 78 ASP A CA 1
ATOM 609 C C . ASP A 1 78 ? 16.178 7.219 -9.819 1.00 87.44 78 ASP A C 1
ATOM 611 O O . ASP A 1 78 ? 16.018 6.887 -8.641 1.00 87.44 78 ASP A O 1
ATOM 615 N N . PHE A 1 79 ? 15.591 6.582 -10.829 1.00 84.38 79 PHE A N 1
ATOM 616 C CA . PHE A 1 79 ? 14.683 5.457 -10.667 1.00 84.38 79 PHE A CA 1
ATOM 617 C C . PHE A 1 79 ? 15.315 4.293 -9.897 1.00 84.38 79 PHE A C 1
ATOM 619 O O . PHE A 1 79 ? 14.644 3.659 -9.083 1.00 84.38 79 PHE A O 1
ATOM 626 N N . VAL A 1 80 ? 16.601 4.011 -10.123 1.00 87.50 80 VAL A N 1
ATOM 627 C CA . VAL A 1 80 ? 17.282 2.872 -9.494 1.00 87.50 80 VAL A CA 1
ATOM 628 C C . VAL A 1 80 ? 17.498 3.150 -8.012 1.00 87.50 80 VAL A C 1
ATOM 630 O O . VAL A 1 80 ? 17.194 2.292 -7.177 1.00 87.50 80 VAL A O 1
ATOM 633 N N . ILE A 1 81 ? 17.974 4.351 -7.677 1.00 88.50 81 ILE A N 1
ATOM 634 C CA . ILE A 1 81 ? 18.176 4.773 -6.285 1.00 88.50 81 ILE A CA 1
ATOM 635 C C . ILE A 1 81 ? 16.837 4.813 -5.541 1.00 88.50 81 ILE A C 1
ATOM 637 O O . ILE A 1 81 ? 16.727 4.254 -4.446 1.00 88.50 81 ILE A O 1
ATOM 641 N N . ALA A 1 82 ? 15.807 5.406 -6.150 1.00 89.06 82 ALA A N 1
ATOM 642 C CA . ALA A 1 82 ? 14.482 5.515 -5.550 1.00 89.06 82 ALA A CA 1
ATOM 643 C C . ALA A 1 82 ? 13.846 4.148 -5.283 1.00 89.06 82 ALA A C 1
ATOM 645 O O . ALA A 1 82 ? 13.370 3.899 -4.173 1.00 89.06 82 ALA A O 1
ATOM 646 N N . LEU A 1 83 ? 13.883 3.235 -6.258 1.00 88.94 83 LEU A N 1
ATOM 647 C CA . LEU A 1 83 ? 13.385 1.878 -6.053 1.00 88.94 83 LEU A CA 1
ATOM 648 C C . LEU A 1 83 ? 14.153 1.169 -4.944 1.00 88.94 83 LEU A C 1
ATOM 650 O O . LEU A 1 83 ? 13.537 0.592 -4.049 1.00 88.94 83 LEU A O 1
ATOM 654 N N . LYS A 1 84 ? 15.486 1.217 -4.975 1.00 91.12 84 LYS A N 1
ATOM 655 C CA . LYS A 1 84 ? 16.308 0.536 -3.975 1.00 91.12 84 LYS A CA 1
ATOM 656 C C . LYS A 1 84 ? 15.956 0.990 -2.556 1.00 91.12 84 LYS A C 1
ATOM 658 O O . LYS A 1 84 ? 15.713 0.141 -1.701 1.00 91.12 84 LYS A O 1
ATOM 663 N N . ALA A 1 85 ? 15.849 2.299 -2.332 1.00 93.56 85 ALA A N 1
ATOM 664 C CA . ALA A 1 85 ? 15.470 2.852 -1.035 1.00 93.56 85 ALA A CA 1
ATOM 665 C C . ALA A 1 85 ? 14.079 2.364 -0.584 1.00 93.56 85 ALA A C 1
ATOM 667 O O . ALA A 1 85 ? 13.924 1.896 0.548 1.00 93.56 85 ALA A O 1
ATOM 668 N N . ILE A 1 86 ? 13.097 2.364 -1.497 1.00 92.94 86 ILE A N 1
ATOM 669 C CA . ILE A 1 86 ? 11.745 1.846 -1.240 1.00 92.94 86 ILE A CA 1
ATOM 670 C C . ILE A 1 86 ? 11.802 0.391 -0.767 1.00 92.94 86 ILE A C 1
ATOM 672 O O . ILE A 1 86 ? 11.221 0.063 0.269 1.00 92.94 86 ILE A O 1
ATOM 676 N N . PHE A 1 87 ? 12.509 -0.478 -1.494 1.00 91.56 87 PHE A N 1
ATOM 677 C CA . PHE A 1 87 ? 12.603 -1.904 -1.165 1.00 91.56 87 PHE A CA 1
ATOM 678 C C . PHE A 1 87 ? 13.370 -2.173 0.138 1.00 91.56 87 PHE A C 1
ATOM 680 O O . PHE A 1 87 ? 13.078 -3.163 0.809 1.00 91.56 87 PHE A O 1
ATOM 687 N N . GLU A 1 88 ? 14.322 -1.318 0.511 1.00 94.62 88 GLU A N 1
ATOM 688 C CA . GLU A 1 88 ? 15.102 -1.463 1.746 1.00 94.62 88 GLU A CA 1
ATOM 689 C C . GLU A 1 88 ? 14.350 -0.956 2.987 1.00 94.62 88 GLU A C 1
ATOM 691 O O . GLU A 1 88 ? 14.446 -1.564 4.057 1.00 94.62 88 GLU A O 1
ATOM 696 N N . VAL A 1 89 ? 13.583 0.133 2.864 1.00 96.56 89 VAL A N 1
ATOM 697 C CA . VAL A 1 89 ? 13.020 0.849 4.023 1.00 96.56 89 VAL A CA 1
ATOM 698 C C . VAL A 1 89 ? 11.525 0.610 4.213 1.00 96.56 89 VAL A C 1
ATOM 700 O O . VAL A 1 89 ? 11.082 0.337 5.337 1.00 96.56 89 VAL A O 1
ATOM 703 N N . MET A 1 90 ? 10.729 0.691 3.144 1.00 97.38 90 MET A N 1
ATOM 704 C CA . MET A 1 90 ? 9.269 0.666 3.267 1.00 97.38 90 MET A CA 1
ATOM 705 C C . MET A 1 90 ? 8.696 -0.645 3.828 1.00 97.38 90 MET A C 1
ATOM 707 O O . MET A 1 90 ? 7.720 -0.539 4.571 1.00 97.38 90 MET A O 1
ATOM 711 N N . PRO A 1 91 ? 9.252 -1.853 3.579 1.00 97.81 91 PRO A N 1
ATOM 712 C CA . PRO A 1 91 ? 8.716 -3.082 4.164 1.00 97.81 91 PRO A CA 1
ATOM 713 C C . PRO A 1 91 ? 8.626 -3.027 5.686 1.00 97.81 91 PRO A C 1
ATOM 715 O O . PRO A 1 91 ? 7.546 -3.207 6.241 1.00 97.81 91 PRO A O 1
ATOM 718 N N . ARG A 1 92 ? 9.728 -2.676 6.360 1.00 98.00 92 ARG A N 1
ATOM 719 C CA . ARG A 1 92 ? 9.758 -2.554 7.824 1.00 98.00 92 ARG A CA 1
ATOM 720 C C . ARG A 1 92 ? 8.801 -1.470 8.315 1.00 98.00 92 ARG A C 1
ATOM 722 O O . ARG A 1 92 ? 8.120 -1.649 9.317 1.00 98.00 92 ARG A O 1
ATOM 729 N N . LYS A 1 93 ? 8.733 -0.341 7.610 1.00 98.31 93 LYS A N 1
ATOM 730 C CA . LYS A 1 93 ? 7.859 0.773 7.998 1.00 98.31 93 LYS A CA 1
ATOM 731 C C . LYS A 1 93 ? 6.380 0.450 7.818 1.00 98.31 93 LYS A C 1
ATOM 733 O O . LYS A 1 93 ? 5.557 0.925 8.594 1.00 98.31 93 LYS A O 1
ATOM 738 N N . LEU A 1 94 ? 6.044 -0.378 6.832 1.00 98.38 94 LEU A N 1
ATOM 739 C CA . LEU A 1 94 ? 4.694 -0.891 6.649 1.00 98.38 94 LEU A CA 1
ATOM 740 C C . LEU A 1 94 ? 4.310 -1.865 7.772 1.00 98.38 94 LEU A C 1
ATOM 742 O O . LEU A 1 94 ? 3.180 -1.797 8.246 1.00 98.38 94 LEU A O 1
ATOM 746 N N . GLU A 1 95 ? 5.235 -2.722 8.222 1.00 98.44 95 GLU A N 1
ATOM 747 C CA . GLU A 1 95 ? 5.031 -3.603 9.388 1.00 98.44 95 GLU A CA 1
ATOM 748 C C . GLU A 1 95 ? 4.708 -2.777 10.644 1.00 98.44 95 GLU A C 1
ATOM 750 O O . GLU A 1 95 ? 3.645 -2.958 11.235 1.00 98.44 95 GLU A O 1
ATOM 755 N N . GLU A 1 96 ? 5.553 -1.788 10.963 1.00 98.38 96 GLU A N 1
ATOM 756 C CA . GLU A 1 96 ? 5.363 -0.872 12.102 1.00 98.38 96 GLU A CA 1
ATOM 757 C C . GLU A 1 96 ? 4.010 -0.124 12.027 1.00 98.38 96 GLU A C 1
ATOM 759 O O . GLU A 1 96 ? 3.329 0.073 13.036 1.00 98.38 96 GLU A O 1
ATOM 764 N N . LEU A 1 97 ? 3.586 0.286 10.824 1.00 98.25 97 LEU A N 1
ATOM 765 C CA . LEU A 1 97 ? 2.296 0.948 10.615 1.00 98.25 97 LEU A CA 1
ATOM 766 C C . LEU A 1 97 ? 1.110 0.000 10.849 1.00 98.25 97 LEU A C 1
ATOM 768 O O . LEU A 1 97 ? 0.123 0.404 11.468 1.00 98.25 97 LEU A O 1
ATOM 772 N N . ILE A 1 98 ? 1.186 -1.236 10.347 1.00 98.25 98 ILE A N 1
ATOM 773 C CA . ILE A 1 98 ? 0.128 -2.242 10.514 1.00 98.25 98 ILE A CA 1
ATOM 774 C C . ILE A 1 98 ? -0.055 -2.582 11.993 1.00 98.25 98 ILE A C 1
ATOM 776 O O . ILE A 1 98 ? -1.193 -2.619 12.465 1.00 98.25 98 ILE A O 1
ATOM 780 N N . GLU A 1 99 ? 1.043 -2.795 12.720 1.00 98.00 99 GLU A N 1
ATOM 781 C CA . GLU A 1 99 ? 1.032 -3.045 14.166 1.00 98.00 99 GLU A CA 1
ATOM 782 C C . GLU A 1 99 ? 0.337 -1.905 14.905 1.00 98.00 99 GLU A C 1
ATOM 784 O O . GLU A 1 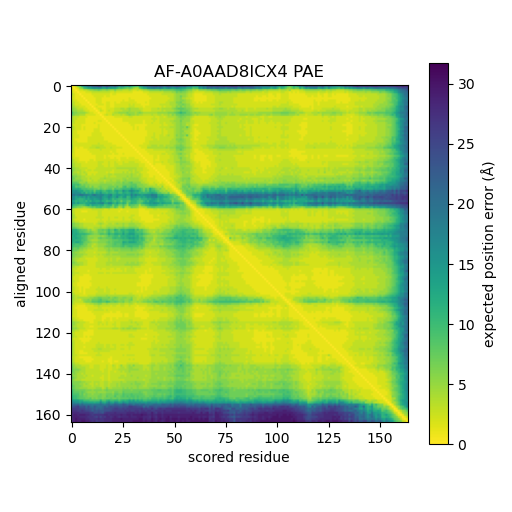99 ? -0.675 -2.122 15.572 1.00 98.00 99 GLU A O 1
ATOM 789 N N . LYS A 1 100 ? 0.792 -0.669 14.673 1.00 97.62 100 LYS A N 1
ATOM 790 C CA . LYS A 1 100 ? 0.216 0.523 15.298 1.00 97.62 100 LYS A CA 1
ATOM 791 C C . LYS A 1 100 ? -1.286 0.658 15.037 1.00 97.62 100 LYS A C 1
ATOM 793 O O . LYS A 1 100 ? -2.046 0.949 15.960 1.00 97.62 100 LYS A O 1
ATOM 798 N N . ILE A 1 101 ? -1.735 0.477 13.793 1.00 96.06 101 ILE A N 1
ATOM 799 C CA . ILE A 1 101 ? -3.165 0.564 13.460 1.00 96.06 101 ILE A CA 1
ATOM 800 C C . ILE A 1 101 ? -3.947 -0.547 14.172 1.00 96.06 101 ILE A C 1
ATOM 802 O O . ILE A 1 101 ? -4.992 -0.280 14.754 1.00 96.06 101 ILE A O 1
ATOM 806 N N . ASN A 1 102 ? -3.442 -1.779 14.169 1.00 96.00 102 ASN A N 1
ATOM 807 C CA . ASN A 1 102 ? -4.132 -2.918 14.776 1.00 96.00 102 ASN A CA 1
ATOM 808 C C . ASN A 1 102 ? -4.180 -2.881 16.314 1.00 96.00 102 ASN A C 1
ATOM 810 O O . ASN A 1 102 ? -5.015 -3.577 16.898 1.00 96.00 102 ASN A O 1
ATOM 814 N N . GLU A 1 103 ? -3.284 -2.130 16.956 1.00 95.50 103 GLU A N 1
ATOM 815 C CA . GLU A 1 103 ? -3.272 -1.892 18.405 1.00 95.50 103 GLU A CA 1
ATOM 816 C C . GLU A 1 103 ? -4.198 -0.747 18.825 1.00 95.50 103 GLU A C 1
ATOM 818 O O . GLU A 1 103 ? -4.828 -0.816 19.878 1.00 95.50 103 GLU A O 1
ATOM 823 N N . THR A 1 104 ? -4.258 0.315 18.019 1.00 92.50 104 THR A N 1
ATOM 824 C CA . THR A 1 104 ? -4.974 1.556 18.362 1.00 92.50 104 THR A CA 1
ATOM 825 C C . THR A 1 104 ? -6.417 1.603 17.869 1.00 92.50 104 THR A C 1
ATOM 827 O O . THR A 1 104 ? -7.207 2.389 18.389 1.00 92.50 104 THR A O 1
ATOM 830 N N . ASP A 1 105 ? -6.766 0.791 16.874 1.00 89.12 105 ASP A N 1
ATOM 831 C CA . ASP A 1 105 ? -8.067 0.821 16.214 1.00 89.12 105 ASP A CA 1
ATOM 832 C C . ASP A 1 105 ? -8.863 -0.460 16.463 1.00 89.12 105 ASP A C 1
ATOM 834 O O . ASP A 1 105 ? -8.371 -1.570 16.250 1.00 89.12 105 ASP A O 1
ATOM 838 N N . ASP A 1 106 ? -10.143 -0.311 16.804 1.00 90.44 106 ASP A N 1
ATOM 839 C CA . ASP A 1 106 ? -11.057 -1.451 16.929 1.00 90.44 106 ASP A CA 1
ATOM 840 C C . ASP A 1 106 ? -11.220 -2.204 15.594 1.00 90.44 106 ASP A C 1
ATOM 842 O O . ASP A 1 106 ? -11.480 -3.412 15.569 1.00 90.44 106 ASP A O 1
ATOM 846 N N . ASN A 1 107 ? -11.054 -1.505 14.463 1.00 93.75 107 ASN A N 1
ATOM 847 C CA . ASN A 1 107 ? -11.139 -2.087 13.127 1.00 93.75 107 ASN A CA 1
ATOM 848 C C . ASN A 1 107 ? -9.736 -2.393 12.593 1.00 93.75 107 ASN A C 1
ATOM 850 O O . ASN A 1 107 ? -9.145 -1.614 11.838 1.00 93.75 107 ASN A O 1
ATOM 854 N N . LYS A 1 108 ? -9.225 -3.569 12.965 1.00 96.50 108 LYS A N 1
ATOM 855 C CA . LYS A 1 108 ? -7.950 -4.101 12.466 1.00 96.50 108 LYS A CA 1
ATOM 856 C C . LYS A 1 108 ? -7.934 -4.216 10.946 1.00 96.50 108 LYS A C 1
ATOM 858 O O . LYS A 1 108 ? -8.956 -4.503 10.320 1.00 96.50 108 LYS A O 1
ATOM 863 N N . ILE A 1 109 ? -6.753 -4.060 10.360 1.00 98.00 109 ILE A N 1
ATOM 864 C CA . ILE A 1 109 ? -6.516 -4.240 8.928 1.00 98.00 109 ILE A CA 1
ATOM 865 C C . ILE A 1 109 ? -6.798 -5.697 8.561 1.00 98.00 109 ILE A C 1
ATOM 867 O O . ILE A 1 109 ? -6.213 -6.623 9.117 1.00 98.00 109 ILE A O 1
ATOM 871 N N . THR A 1 110 ? -7.698 -5.897 7.600 1.00 97.62 110 THR A N 1
ATOM 872 C CA . THR A 1 110 ? -8.135 -7.232 7.146 1.00 97.62 110 THR A CA 1
ATOM 873 C C . THR A 1 110 ? -7.771 -7.517 5.693 1.00 97.62 110 THR A C 1
ATOM 875 O O . THR A 1 110 ? -7.748 -8.680 5.278 1.00 97.62 110 THR A O 1
ATOM 878 N N . CYS A 1 111 ? -7.470 -6.473 4.918 1.00 98.31 111 CYS A N 1
ATOM 879 C CA . CYS A 1 111 ? -7.111 -6.570 3.510 1.00 98.31 111 CYS A CA 1
ATOM 880 C C . CYS A 1 111 ? -6.016 -5.557 3.162 1.00 98.31 111 CYS A C 1
ATOM 882 O O . CYS A 1 111 ? -6.114 -4.392 3.542 1.00 98.31 111 CYS A O 1
ATOM 884 N N . LEU A 1 112 ? -5.011 -6.002 2.413 1.00 98.62 112 LEU A N 1
ATOM 885 C CA . LEU A 1 112 ? -4.020 -5.172 1.748 1.00 98.62 112 LEU A CA 1
ATOM 886 C C . LEU A 1 112 ? -4.310 -5.160 0.244 1.00 98.62 112 LEU A C 1
ATOM 888 O O . LEU A 1 112 ? -4.300 -6.212 -0.400 1.00 98.62 112 LEU A O 1
ATOM 892 N N . VAL A 1 113 ? -4.489 -3.967 -0.315 1.00 98.50 113 VAL A N 1
ATOM 893 C CA . VAL A 1 113 ? -4.517 -3.716 -1.759 1.00 98.50 113 VAL A CA 1
ATOM 894 C C . VAL A 1 113 ? -3.199 -3.054 -2.149 1.00 98.50 113 VAL A C 1
ATOM 896 O O . VAL A 1 113 ? -2.941 -1.915 -1.773 1.00 98.50 113 VAL A O 1
ATOM 899 N N . ALA A 1 114 ? -2.346 -3.749 -2.888 1.00 98.00 114 ALA A N 1
ATOM 900 C CA . ALA A 1 114 ? -1.064 -3.199 -3.319 1.00 98.00 114 ALA A CA 1
ATOM 901 C C . ALA A 1 114 ? -1.023 -3.057 -4.835 1.00 98.00 114 ALA A C 1
ATOM 903 O O . ALA A 1 114 ? -1.519 -3.924 -5.557 1.00 98.00 114 ALA A O 1
ATOM 904 N N . ASP A 1 115 ? -0.414 -1.973 -5.310 1.00 96.56 115 ASP A N 1
ATOM 905 C CA . ASP A 1 115 ? 0.031 -1.894 -6.699 1.00 96.56 115 ASP A CA 1
ATOM 906 C C . ASP A 1 115 ? 0.946 -3.085 -7.012 1.00 96.56 115 ASP A C 1
ATOM 908 O O . ASP A 1 115 ? 1.735 -3.508 -6.164 1.00 96.56 115 ASP A O 1
ATOM 912 N N . GLU A 1 116 ? 0.839 -3.634 -8.217 1.00 92.12 116 GLU A N 1
ATOM 913 C CA . GLU A 1 116 ? 1.630 -4.797 -8.627 1.00 92.12 116 GLU A CA 1
ATOM 914 C C . GLU A 1 116 ? 3.147 -4.539 -8.527 1.00 92.12 116 GLU A C 1
ATOM 916 O O . GLU A 1 116 ? 3.880 -5.404 -8.040 1.00 92.12 116 GLU A O 1
ATOM 921 N N . ASN A 1 117 ? 3.600 -3.307 -8.801 1.00 91.25 117 ASN A N 1
ATOM 922 C CA . ASN A 1 117 ? 5.010 -2.915 -8.667 1.00 91.25 117 ASN A CA 1
ATOM 923 C C . ASN A 1 117 ? 5.484 -2.866 -7.202 1.00 91.25 117 ASN A C 1
ATOM 925 O O . ASN A 1 117 ? 6.682 -2.828 -6.923 1.00 91.25 117 ASN A O 1
ATOM 929 N N . MET A 1 118 ? 4.550 -2.888 -6.248 1.00 94.25 118 MET A N 1
ATOM 930 C CA . MET A 1 118 ? 4.808 -2.911 -4.807 1.00 94.25 118 MET A CA 1
ATOM 931 C C . MET A 1 118 ? 4.692 -4.333 -4.247 1.00 94.25 118 MET A C 1
ATOM 933 O O . MET A 1 118 ? 4.309 -4.528 -3.093 1.00 94.25 118 MET A O 1
ATOM 937 N N . GLY A 1 119 ? 5.051 -5.347 -5.044 1.00 92.44 119 GLY A N 1
ATOM 938 C CA . GLY A 1 119 ? 4.902 -6.764 -4.693 1.00 92.44 119 GLY A CA 1
ATOM 939 C C . GLY A 1 119 ? 5.563 -7.194 -3.373 1.00 92.44 119 GLY A C 1
ATOM 940 O O . GLY A 1 119 ? 5.156 -8.185 -2.763 1.00 92.44 119 GLY A O 1
ATOM 941 N N . TRP A 1 120 ? 6.533 -6.427 -2.865 1.00 95.44 120 TRP A N 1
ATOM 942 C CA . TRP A 1 120 ? 7.110 -6.619 -1.531 1.00 95.44 120 TRP A CA 1
ATOM 943 C C . TRP A 1 120 ? 6.066 -6.514 -0.405 1.00 95.44 120 TRP A C 1
ATOM 945 O O . TRP A 1 120 ? 6.179 -7.216 0.602 1.00 95.44 120 TRP A O 1
ATOM 955 N N . ALA A 1 121 ? 5.021 -5.703 -0.581 1.00 97.62 121 ALA A N 1
ATOM 956 C CA . ALA A 1 121 ? 3.985 -5.481 0.423 1.00 97.62 121 ALA A CA 1
ATOM 957 C C . ALA A 1 121 ? 3.143 -6.744 0.669 1.00 97.62 121 ALA A C 1
ATOM 959 O O . ALA A 1 121 ? 2.652 -6.964 1.776 1.00 97.62 121 ALA A O 1
ATOM 960 N N . PHE A 1 122 ? 3.042 -7.639 -0.319 1.00 97.69 122 PHE A N 1
ATOM 961 C CA . PHE A 1 122 ? 2.371 -8.930 -0.149 1.00 97.69 122 PHE A CA 1
ATOM 962 C C . PHE A 1 122 ? 3.079 -9.836 0.859 1.00 97.69 122 PHE A C 1
ATOM 964 O O . PHE A 1 122 ? 2.406 -10.563 1.589 1.00 97.69 122 PHE A O 1
ATOM 971 N N . LYS A 1 123 ? 4.415 -9.772 0.936 1.00 97.56 123 LYS A N 1
ATOM 972 C CA . LYS A 1 123 ? 5.185 -10.508 1.952 1.00 97.56 123 LYS A CA 1
ATOM 973 C C . LYS A 1 123 ? 4.924 -9.947 3.346 1.00 97.56 123 LYS A C 1
ATOM 975 O O . LYS A 1 123 ? 4.813 -10.713 4.294 1.00 97.56 123 LYS A O 1
ATOM 980 N N . VAL A 1 124 ? 4.781 -8.624 3.462 1.00 98.19 124 VAL A N 1
ATOM 981 C CA . VAL A 1 124 ? 4.392 -7.973 4.720 1.00 98.19 124 VAL A CA 1
ATOM 982 C C . VAL A 1 124 ? 2.996 -8.436 5.138 1.00 98.19 124 VAL A C 1
ATOM 984 O O . VAL A 1 124 ? 2.851 -8.987 6.221 1.00 98.19 124 VAL A O 1
ATOM 987 N N . ALA A 1 125 ? 1.984 -8.326 4.272 1.00 98.06 125 ALA A N 1
ATOM 988 C CA . ALA A 1 125 ? 0.620 -8.762 4.596 1.00 98.06 125 ALA A CA 1
ATOM 989 C C . ALA A 1 125 ? 0.529 -10.240 5.010 1.00 98.06 125 ALA A C 1
ATOM 991 O O . ALA A 1 125 ? -0.240 -10.582 5.907 1.00 98.06 125 ALA A O 1
ATOM 992 N N . GLU A 1 126 ? 1.329 -11.110 4.392 1.00 97.94 126 GLU A N 1
ATOM 993 C CA . GLU A 1 126 ? 1.391 -12.529 4.739 1.00 97.94 126 GLU A CA 1
ATOM 994 C C . GLU A 1 126 ? 1.848 -12.773 6.181 1.00 97.94 126 GLU A C 1
ATOM 996 O O . GLU A 1 126 ? 1.235 -13.591 6.866 1.00 97.94 126 GLU A O 1
ATOM 1001 N N . LYS A 1 127 ? 2.835 -12.014 6.680 1.00 98.00 127 LYS A N 1
ATOM 1002 C CA . LYS A 1 127 ? 3.290 -12.099 8.081 1.00 98.00 127 LYS A CA 1
ATOM 1003 C C . LYS A 1 127 ? 2.170 -11.817 9.087 1.00 98.00 127 LYS A C 1
ATOM 1005 O O . LYS A 1 127 ? 2.172 -12.384 10.173 1.00 98.00 127 LYS A O 1
ATOM 1010 N N . PHE A 1 128 ? 1.209 -10.973 8.714 1.00 97.75 128 PHE A N 1
ATOM 1011 C CA . PHE A 1 128 ? 0.073 -10.590 9.558 1.00 97.75 128 PHE A CA 1
ATOM 1012 C C . PHE A 1 128 ? -1.205 -11.391 9.267 1.00 97.75 128 PHE A C 1
ATOM 1014 O O . PHE A 1 128 ? -2.247 -11.108 9.855 1.00 97.75 128 PHE A O 1
ATOM 1021 N N . GLY A 1 129 ? -1.168 -12.365 8.348 1.00 97.50 129 GLY A N 1
ATOM 1022 C CA . GLY A 1 129 ? -2.362 -13.117 7.943 1.00 97.50 129 GLY A CA 1
ATOM 1023 C C . GLY A 1 129 ? -3.433 -12.259 7.251 1.00 97.50 129 GLY A C 1
ATOM 1024 O O . GLY A 1 129 ? -4.615 -12.605 7.268 1.00 97.50 129 GLY A O 1
ATOM 1025 N N . ILE A 1 130 ? -3.037 -11.133 6.652 1.00 98.19 130 ILE A N 1
ATOM 1026 C CA . ILE A 1 130 ? -3.928 -10.178 5.982 1.00 98.19 130 ILE A CA 1
ATOM 1027 C C . ILE A 1 130 ? -4.219 -10.657 4.551 1.00 98.19 130 ILE A C 1
ATOM 1029 O O . ILE A 1 130 ? -3.326 -11.135 3.846 1.00 98.19 130 ILE A O 1
ATOM 1033 N N . LYS A 1 131 ? -5.470 -10.512 4.087 1.00 98.25 131 LYS A N 1
ATOM 1034 C CA . LYS A 1 131 ? -5.843 -10.850 2.700 1.00 98.25 131 LYS A CA 1
ATOM 1035 C C . LYS A 1 131 ? -5.125 -9.928 1.714 1.00 98.25 131 LYS A C 1
ATOM 1037 O O . LYS A 1 131 ? -4.984 -8.741 1.974 1.00 98.25 131 LYS A O 1
ATOM 1042 N N . LYS A 1 132 ? -4.702 -10.464 0.571 1.00 97.88 132 LYS A N 1
ATOM 1043 C CA . LYS A 1 132 ? -3.850 -9.770 -0.406 1.00 97.88 132 LYS A CA 1
ATOM 1044 C C . LYS A 1 132 ? -4.605 -9.571 -1.716 1.00 97.88 132 LYS A C 1
ATOM 1046 O O . LYS A 1 132 ? -5.151 -10.535 -2.249 1.00 97.88 132 LYS A O 1
ATOM 1051 N N . VAL A 1 133 ? -4.606 -8.351 -2.241 1.00 97.88 133 VAL A N 1
ATOM 1052 C CA . VAL A 1 133 ? -5.180 -8.007 -3.547 1.00 97.88 133 VAL A CA 1
ATOM 1053 C C . VAL A 1 133 ? -4.148 -7.215 -4.340 1.00 97.88 133 VAL A C 1
ATOM 1055 O O . VAL A 1 133 ? -3.668 -6.183 -3.877 1.00 97.88 133 VAL A O 1
ATOM 1058 N N . ALA A 1 134 ? -3.815 -7.695 -5.537 1.00 97.00 134 ALA A N 1
ATOM 1059 C CA . ALA A 1 134 ? -2.993 -6.949 -6.479 1.00 97.00 134 ALA A CA 1
ATOM 1060 C C . ALA A 1 134 ? -3.862 -6.007 -7.312 1.00 97.00 134 ALA A C 1
ATOM 1062 O O . ALA A 1 134 ? -4.900 -6.411 -7.840 1.00 97.00 134 ALA A O 1
ATOM 1063 N N . PHE A 1 135 ? -3.434 -4.755 -7.425 1.00 96.81 135 PHE A N 1
ATOM 1064 C CA . PHE A 1 135 ? -4.103 -3.730 -8.206 1.00 96.81 135 PHE A CA 1
ATOM 1065 C C . PHE A 1 135 ? -3.314 -3.434 -9.480 1.00 96.81 135 PHE A C 1
ATOM 1067 O O . PHE A 1 135 ? -2.168 -2.988 -9.434 1.00 96.81 135 PHE A O 1
ATOM 1074 N N . TRP A 1 136 ? -3.962 -3.664 -10.620 1.00 95.31 136 TRP A N 1
ATOM 1075 C CA . TRP A 1 136 ? -3.455 -3.336 -11.946 1.00 95.31 136 TRP A CA 1
ATOM 1076 C C . TRP A 1 136 ? -4.403 -2.344 -12.612 1.00 95.31 136 TRP A C 1
ATOM 1078 O O . TRP A 1 136 ? -5.538 -2.684 -12.941 1.00 95.31 136 TRP A O 1
ATOM 1088 N N . HIS A 1 137 ? -3.940 -1.111 -12.794 1.00 92.56 137 HIS A N 1
ATOM 1089 C CA . HIS A 1 137 ? -4.727 -0.027 -13.389 1.00 92.56 137 HIS A CA 1
ATOM 1090 C C . HIS A 1 137 ? -4.392 0.211 -14.871 1.00 92.56 137 HIS A C 1
ATOM 1092 O O . HIS A 1 137 ? -5.091 0.967 -15.543 1.00 92.56 137 HIS A O 1
ATOM 1098 N N . ALA A 1 138 ? -3.326 -0.412 -15.383 1.00 92.50 138 ALA A N 1
ATOM 1099 C CA . ALA A 1 138 ? -2.892 -0.274 -16.768 1.00 92.50 138 ALA A CA 1
ATOM 1100 C C . ALA A 1 138 ? -3.662 -1.219 -17.716 1.00 92.50 138 ALA A C 1
ATOM 1102 O O . ALA A 1 138 ? -4.590 -1.928 -17.328 1.00 92.50 138 ALA A O 1
ATOM 1103 N N . SER A 1 139 ? -3.274 -1.236 -18.995 1.00 94.06 139 SER A N 1
ATOM 1104 C CA . SER A 1 139 ? -3.927 -2.044 -20.034 1.00 94.06 139 SER A CA 1
ATOM 1105 C C . SER A 1 139 ? -3.921 -3.544 -19.712 1.00 94.06 139 SER A C 1
ATOM 1107 O O . SER A 1 139 ? -2.902 -4.101 -19.296 1.00 94.06 139 SER A O 1
ATOM 1109 N N . THR A 1 140 ? -5.038 -4.226 -19.977 1.00 93.38 140 THR A N 1
ATOM 1110 C CA . THR A 1 140 ? -5.136 -5.693 -19.892 1.00 93.38 140 THR A CA 1
ATOM 1111 C C . THR A 1 140 ? -4.237 -6.387 -20.913 1.00 93.38 140 THR A C 1
ATOM 1113 O O . THR A 1 140 ? -3.720 -7.465 -20.631 1.00 93.38 140 THR A O 1
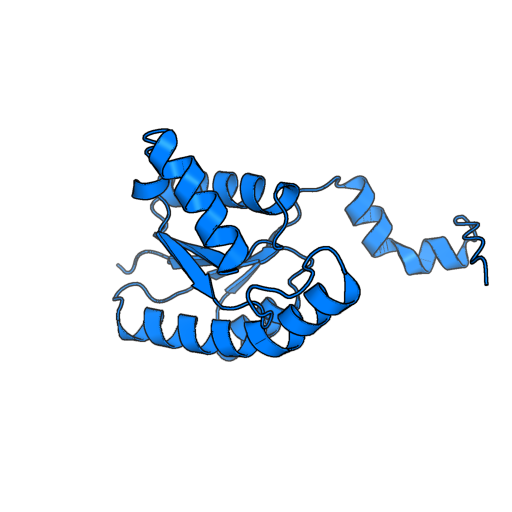ATOM 1116 N N . ALA A 1 141 ? -3.992 -5.758 -22.069 1.00 94.62 141 ALA A N 1
ATOM 1117 C CA . ALA A 1 141 ? -3.053 -6.269 -23.063 1.00 94.62 141 ALA A CA 1
ATOM 1118 C C . ALA A 1 141 ? -1.619 -6.274 -22.517 1.00 94.62 141 ALA A C 1
ATOM 1120 O O . ALA A 1 141 ? -0.904 -7.253 -22.695 1.00 94.62 141 ALA A O 1
ATOM 1121 N N . LEU A 1 142 ? -1.224 -5.223 -21.786 1.00 92.44 142 LEU A N 1
ATOM 1122 C CA . LEU A 1 142 ? 0.090 -5.169 -21.145 1.00 92.44 142 LEU A CA 1
ATOM 1123 C C . LEU A 1 142 ? 0.226 -6.264 -20.081 1.00 92.44 142 LEU A C 1
ATOM 1125 O O . LEU A 1 142 ? 1.231 -6.964 -20.065 1.00 92.44 142 LEU A O 1
ATOM 1129 N N . LEU A 1 143 ? -0.809 -6.478 -19.262 1.00 93.25 143 LEU A N 1
ATOM 1130 C CA . LEU A 1 143 ? -0.823 -7.564 -18.277 1.00 93.25 143 LEU A CA 1
ATOM 1131 C C . LEU A 1 143 ? -0.682 -8.946 -18.937 1.00 93.25 143 LEU A C 1
ATOM 1133 O O . LEU A 1 143 ? 0.109 -9.776 -18.490 1.00 93.25 143 LEU A O 1
ATOM 1137 N N . ALA A 1 144 ? -1.424 -9.186 -20.022 1.00 93.81 144 ALA A N 1
ATOM 1138 C CA . ALA A 1 144 ? -1.342 -10.431 -20.779 1.00 93.81 144 ALA A CA 1
ATOM 1139 C C . ALA A 1 144 ? 0.063 -10.647 -21.364 1.00 93.81 144 ALA A C 1
ATOM 1141 O O . ALA A 1 144 ? 0.591 -11.758 -21.282 1.00 93.81 144 ALA A O 1
ATOM 1142 N N . THR A 1 145 ? 0.688 -9.595 -21.898 1.00 91.88 145 THR A N 1
ATOM 1143 C CA . THR A 1 145 ? 2.075 -9.632 -22.378 1.00 91.88 145 THR A CA 1
ATOM 1144 C C . THR A 1 145 ? 3.044 -9.961 -21.245 1.00 91.88 145 THR A C 1
ATOM 1146 O O . THR A 1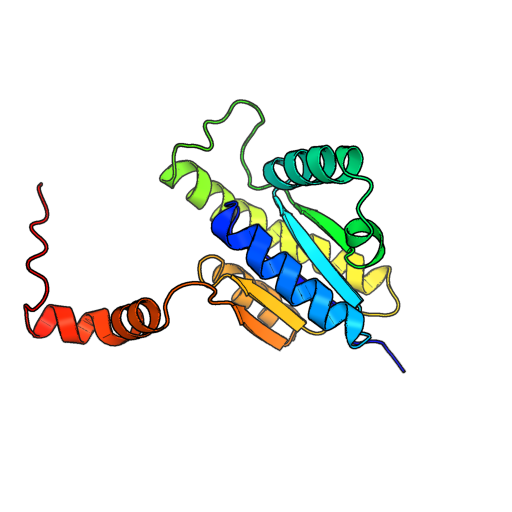 145 ? 3.850 -10.878 -21.398 1.00 91.88 145 THR A O 1
ATOM 1149 N N . SER A 1 146 ? 2.928 -9.300 -20.087 1.00 90.06 146 SER A N 1
ATOM 1150 C CA . SER A 1 146 ? 3.786 -9.552 -18.920 1.00 90.06 146 SER A CA 1
ATOM 1151 C C . SER A 1 146 ? 3.721 -11.010 -18.457 1.00 90.06 146 SER A C 1
ATOM 1153 O O . SER A 1 146 ? 4.758 -11.635 -18.242 1.00 90.06 146 SER A O 1
ATOM 1155 N N . PHE A 1 147 ? 2.527 -11.609 -18.393 1.00 92.50 147 PHE A N 1
ATOM 1156 C CA . PHE A 1 147 ? 2.375 -13.023 -18.019 1.00 92.50 147 PHE A CA 1
ATOM 1157 C C . PHE A 1 147 ? 2.872 -14.019 -19.069 1.00 92.50 147 PHE A C 1
ATOM 1159 O O . PHE A 1 147 ? 3.092 -15.188 -18.749 1.00 92.50 147 PHE A O 1
ATOM 1166 N N . ASN A 1 148 ? 3.057 -13.588 -20.316 1.00 92.50 148 ASN A N 1
ATOM 1167 C CA . ASN A 1 148 ? 3.538 -14.446 -21.395 1.00 92.50 148 ASN A CA 1
ATOM 1168 C C . ASN A 1 148 ? 4.954 -14.084 -21.857 1.00 92.50 148 ASN A C 1
ATOM 1170 O O . ASN A 1 148 ? 5.412 -14.638 -22.855 1.00 92.50 148 ASN A O 1
ATOM 1174 N N . ILE A 1 149 ? 5.677 -13.229 -21.125 1.00 90.56 149 ILE A N 1
ATOM 1175 C CA . ILE A 1 149 ? 6.976 -12.704 -21.560 1.00 90.56 149 ILE A CA 1
ATOM 1176 C C . ILE A 1 149 ? 7.979 -13.812 -21.901 1.00 90.56 149 ILE A C 1
ATOM 1178 O O . ILE A 1 149 ? 8.612 -13.763 -22.950 1.00 90.56 149 ILE A O 1
ATOM 1182 N N . THR A 1 150 ? 8.051 -14.882 -21.102 1.00 89.31 150 THR A N 1
ATOM 1183 C CA . THR A 1 150 ? 8.942 -16.021 -21.379 1.00 89.31 150 THR A CA 1
ATOM 1184 C C . THR A 1 150 ? 8.589 -16.723 -22.691 1.00 89.31 150 THR A C 1
ATOM 1186 O O . THR A 1 150 ? 9.483 -17.084 -23.451 1.00 89.31 150 THR A O 1
ATOM 1189 N N . LYS A 1 151 ? 7.293 -16.888 -22.997 1.00 89.25 151 LYS A N 1
ATOM 1190 C CA . LYS A 1 151 ? 6.848 -17.493 -24.263 1.00 89.25 151 LYS A CA 1
ATOM 1191 C C . LYS A 1 151 ? 7.178 -16.587 -25.446 1.00 89.25 151 LYS A C 1
ATOM 1193 O O . LYS A 1 151 ? 7.684 -17.068 -26.452 1.00 89.25 151 LYS A O 1
ATOM 1198 N N . LEU A 1 152 ? 6.935 -15.286 -25.306 1.00 87.31 152 LEU A N 1
ATOM 1199 C CA . LEU A 1 152 ? 7.180 -14.303 -26.361 1.00 87.31 152 LEU A CA 1
ATOM 1200 C C . LEU A 1 152 ? 8.681 -14.152 -26.671 1.00 87.31 152 LEU A C 1
ATOM 1202 O O . LEU A 1 152 ? 9.057 -14.024 -27.835 1.00 87.31 152 LEU A O 1
ATOM 1206 N N . ILE A 1 153 ? 9.546 -14.257 -25.653 1.00 87.56 153 ILE A N 1
ATOM 1207 C CA . ILE A 1 153 ? 11.007 -14.315 -25.828 1.00 87.56 153 ILE A CA 1
ATOM 1208 C C . ILE A 1 153 ? 11.408 -15.561 -26.629 1.00 87.56 153 ILE A C 1
ATOM 1210 O O . ILE A 1 153 ? 12.173 -15.456 -27.586 1.00 87.56 153 ILE A O 1
ATOM 1214 N N . VAL A 1 154 ? 10.877 -16.739 -26.277 1.00 86.88 154 VAL A N 1
ATOM 1215 C CA . VAL A 1 154 ? 11.187 -18.002 -26.978 1.00 86.88 154 VAL A CA 1
ATOM 1216 C C . VAL A 1 154 ? 10.738 -17.966 -28.441 1.00 86.88 154 VAL A C 1
ATOM 1218 O O . VAL A 1 154 ? 11.447 -18.470 -29.311 1.00 86.88 154 VAL A O 1
ATOM 1221 N N . LEU A 1 155 ? 9.598 -17.334 -28.728 1.00 84.00 155 LEU A N 1
ATOM 1222 C CA . LEU A 1 155 ? 9.081 -17.162 -30.088 1.00 84.00 155 LEU A CA 1
ATOM 1223 C C . LEU A 1 155 ? 9.863 -16.125 -30.918 1.00 84.00 155 LEU A C 1
ATOM 1225 O O . LEU A 1 155 ? 9.587 -15.981 -32.106 1.00 84.00 155 LEU A O 1
ATOM 1229 N N . LYS A 1 156 ? 10.848 -15.425 -30.328 1.00 72.31 156 LYS A N 1
ATOM 1230 C CA . LYS A 1 156 ? 11.585 -14.303 -30.944 1.00 72.31 156 LYS A CA 1
ATOM 1231 C C . LYS A 1 156 ? 10.671 -13.199 -31.490 1.00 72.31 156 LYS A C 1
ATOM 1233 O O . LYS A 1 156 ? 11.064 -12.448 -32.377 1.00 72.31 156 LYS A O 1
ATOM 1238 N N . GLU A 1 157 ? 9.463 -13.070 -30.945 1.00 65.06 157 GLU A N 1
ATOM 1239 C CA . GLU A 1 157 ? 8.526 -12.011 -31.341 1.00 65.06 157 GLU A CA 1
ATOM 1240 C C . GLU A 1 157 ? 8.949 -10.638 -30.798 1.00 65.06 157 GLU A C 1
ATOM 1242 O O . GLU A 1 157 ? 8.470 -9.602 -31.252 1.00 65.06 157 GLU A O 1
ATOM 1247 N N . PHE A 1 158 ? 9.917 -10.624 -29.880 1.00 61.78 158 PHE A N 1
ATOM 1248 C CA . PHE A 1 158 ? 10.594 -9.429 -29.409 1.00 61.78 158 PHE A CA 1
ATOM 1249 C C . PHE A 1 158 ? 12.040 -9.395 -29.922 1.00 61.78 158 PHE A C 1
ATOM 1251 O O . PHE A 1 158 ? 12.933 -10.001 -29.332 1.00 61.78 158 PHE A O 1
ATOM 1258 N N . ASN A 1 159 ? 12.294 -8.633 -30.991 1.00 52.56 159 ASN A N 1
ATOM 1259 C CA . ASN A 1 159 ? 13.643 -8.163 -31.326 1.00 52.56 159 ASN A CA 1
ATOM 1260 C C . ASN A 1 159 ? 14.043 -7.066 -30.325 1.00 52.56 159 ASN A C 1
ATOM 1262 O O . ASN A 1 159 ? 14.049 -5.879 -30.652 1.00 52.56 159 ASN A O 1
ATOM 1266 N N . ILE A 1 160 ? 14.338 -7.448 -29.082 1.00 56.75 160 ILE A N 1
ATOM 1267 C CA . ILE A 1 160 ? 14.984 -6.536 -28.137 1.00 56.75 160 ILE A CA 1
ATOM 1268 C C . ILE A 1 160 ? 16.454 -6.496 -28.541 1.00 56.75 160 ILE A C 1
ATOM 1270 O O . ILE A 1 160 ? 17.236 -7.378 -28.192 1.00 56.75 160 ILE A O 1
ATOM 1274 N N . VAL A 1 161 ? 16.816 -5.488 -29.332 1.00 49.16 161 VAL A N 1
ATOM 1275 C CA . VAL A 1 161 ? 18.213 -5.085 -29.483 1.00 49.16 161 VAL A CA 1
ATOM 1276 C C . VAL A 1 161 ? 18.613 -4.493 -28.136 1.00 49.16 161 VAL A C 1
ATOM 1278 O O . VAL A 1 161 ? 18.302 -3.341 -27.844 1.00 49.16 161 VAL A O 1
ATOM 1281 N N . LEU A 1 162 ? 19.232 -5.305 -27.282 1.00 44.38 162 LEU A N 1
ATOM 1282 C CA . LEU A 1 162 ? 19.992 -4.778 -26.158 1.00 44.38 162 LEU A CA 1
ATOM 1283 C C . LEU A 1 162 ? 21.189 -4.056 -26.785 1.00 44.38 162 LEU A C 1
ATOM 1285 O O . LEU A 1 162 ? 22.034 -4.696 -27.405 1.00 44.38 162 LEU A O 1
ATOM 1289 N N . GLN A 1 163 ? 21.184 -2.724 -26.749 1.00 39.50 163 GLN A N 1
ATOM 1290 C CA . GLN A 1 163 ? 22.399 -1.959 -27.008 1.00 39.50 163 GLN A CA 1
ATOM 1291 C C . GLN A 1 163 ? 23.282 -2.108 -25.769 1.00 39.50 163 GLN A C 1
ATOM 1293 O O . GLN A 1 163 ? 22.841 -1.759 -24.673 1.00 39.50 163 GLN A O 1
ATOM 1298 N N . ASP A 1 164 ? 24.459 -2.700 -25.974 1.00 45.22 164 ASP A N 1
ATOM 1299 C CA . ASP A 1 164 ? 25.548 -2.788 -24.996 1.00 45.22 164 ASP A CA 1
ATOM 1300 C C . ASP A 1 164 ? 26.038 -1.398 -24.552 1.00 45.22 164 ASP A C 1
ATOM 1302 O O . ASP A 1 164 ? 26.059 -0.471 -25.402 1.00 45.22 164 ASP A O 1
#

Solvent-accessible surface area (backbone atoms only — not comparable to full-atom values): 9345 Å² total; per-residue (Å²): 131,78,50,58,15,37,38,33,36,51,42,98,44,71,87,40,42,54,60,50,51,58,52,45,54,56,41,30,76,73,63,34,45,38,36,40,45,34,36,46,73,57,37,55,55,52,52,55,56,42,69,75,61,77,50,73,62,66,82,59,39,49,76,46,62,39,62,40,64,70,60,95,85,55,69,73,81,44,60,68,62,41,50,50,28,30,70,72,36,30,58,62,47,49,50,58,48,52,52,52,46,46,73,76,37,92,49,40,71,49,30,39,40,27,22,59,91,38,56,69,54,54,60,51,35,54,78,71,73,29,45,77,42,78,45,79,88,69,60,68,66,56,53,52,47,63,79,36,43,73,59,42,56,74,68,57,77,59,83,73,78,77,80,130

Radius of gyration: 17.7 Å; Cα contacts (8 Å, |Δi|>4): 210; chains: 1; bounding box: 45×42×50 Å

Secondary structure (DSSP, 8-state):
-PPPEEEEE--SSHHHHHHHHHHHHHHHHTT-EEEEEEEHHHHHHHHHHHHHTT-THHHHSEEEEE--S--TTS-TT-HHHHHHHHHHHHHHHHHHHHHHHHHH-SS-EEEEEEEGGGTHHHHHHHHTT-EEEEE--S-HHHHHHHHTHHHHHHTT--------

Foldseek 3Di:
DAAAEEEEEFDADPVTVVVSLVVQLVVLVVVHAYEYEHAPVSLVVVVVVCVVVVDCSCVRYHYDYDHLQDDPPDDCVPVVVSVVSNLVGVLVRVLVVLVVCQVPDPRHHAAYEYEPSVVSVVVSCVVVVHHYHYDDPDDPVVVVCVVCVVVCVVVVVDPPPPDD

Organism: NCBI:txid360622

pLDDT: mean 89.14, std 12.0, range [39.5, 98.62]

Mean predicted aligned error: 6.04 Å

Sequence (164 aa):
MSIPHVLAIPYPAQGHVIPMMELLQRFAKQGFKVTMVNTEFIHKRVMQTLNEKDSNVVDTIHMTSIPDGLGPSDDRNDFVIALKAIFEVMPRKLEELIEKINETDDNKITCLVADENMGWAFKVAEKFGIKKVAFWHASTALLATSFNITKLIVLKEFNIVLQD